Protein AF-A0A1A8LZ98-F1 (afdb_monomer)

Nearest PDB structures (foldseek):
  4ofc-assembly1_A  TM=9.814E-01  e=2.013E-08  Homo sapiens
  4ign-assembly2_B  TM=9.774E-01  e=6.257E-08  Homo sapiens
  4epk-assembly1_B  TM=9.756E-01  e=6.628E-06  Pseudomonas fluorescens
  4ifk-assembly1_B  TM=9.798E-01  e=9.083E-06  Pseudomonas fluorescens
  4ig2-assembly1_A  TM=9.770E-01  e=1.030E-05  Pseudomonas fluorescens

Secondary structure (DSSP, 8-state):
-BSGGGTTHHHHHHHHHHHHHH-HHHHSSS--S-GGGGTTSS-EE---SSHHHHHHHHHHH-GGGEE--

Sequence (69 aa):
CFVHGGGSFPFTVGRIEHGHKVRPDLCAVDNRTSPRNYLGSFYTDSLVHDRISLKLLVDVIGKDKVMLG

InterPro domains:
  IPR032465 2-amino-3-carboxymuconate-6-semialdehyde decarboxylase [PTHR21240] (1-69)
  IPR032466 Metal-dependent hydrolase [SSF51556] (1-69)

Organism: NCBI:txid704102

pLDDT: mean 97.21, std 1.83, range [87.94, 98.62]

Solvent-accessible surface area (backbone atoms only — not comparable to full-atom values): 3950 Å² total; per-residue (Å²): 114,35,67,46,40,44,62,65,44,58,79,41,48,67,61,53,37,49,45,35,72,78,35,39,88,75,58,26,70,93,46,81,68,58,66,69,76,51,55,65,77,58,38,24,25,56,48,52,95,41,73,68,54,45,50,48,36,35,75,54,45,31,66,96,26,52,38,92,93

Foldseek 3Di:
DAEQLVPCCLVCLVVLQVCCVPPVVPNVPPHNDRSLVCLAVAAYEQNPPDPVSSVSSCVRSNPVRYHHD

Radius of gyration: 12.92 Å; Cα contacts (8 Å, |Δi|>4): 87; chains: 1; bounding box: 30×22×34 Å

Structure (mmCIF, N/CA/C/O backbone):
data_AF-A0A1A8LZ98-F1
#
_entry.id   AF-A0A1A8LZ98-F1
#
loop_
_atom_site.group_PDB
_atom_site.id
_atom_site.type_symbol
_atom_site.label_atom_id
_atom_site.label_alt_id
_atom_site.label_comp_id
_atom_site.label_asym_id
_atom_site.label_entity_id
_atom_site.label_seq_id
_atom_site.pdbx_PDB_ins_code
_atom_site.Cartn_x
_atom_site.Cartn_y
_atom_site.Cartn_z
_atom_site.occupancy
_atom_site.B_iso_or_equiv
_atom_site.auth_seq_id
_atom_site.auth_comp_id
_atom_site.auth_asym_id
_atom_site.auth_atom_id
_atom_site.pdbx_PDB_model_num
ATOM 1 N N . CYS A 1 1 ? -8.658 9.991 4.916 1.00 91.19 1 CYS A N 1
ATOM 2 C CA . CYS A 1 1 ? -8.658 9.589 3.497 1.00 91.19 1 CYS A CA 1
ATOM 3 C C . CYS A 1 1 ? -7.333 10.045 2.902 1.00 91.19 1 CYS A C 1
ATOM 5 O O . CYS A 1 1 ? -6.932 11.162 3.216 1.00 91.19 1 CYS A O 1
ATOM 7 N N . PHE A 1 2 ? -6.643 9.195 2.144 1.00 97.88 2 PHE A N 1
ATOM 8 C CA . PHE A 1 2 ? -5.397 9.546 1.458 1.00 97.88 2 PHE A CA 1
ATOM 9 C C . PHE A 1 2 ? -5.658 9.835 -0.019 1.00 97.88 2 PHE A C 1
ATOM 11 O O . PHE A 1 2 ? -6.449 9.144 -0.659 1.00 97.88 2 PHE A O 1
ATOM 18 N N . VAL A 1 3 ? -4.973 10.849 -0.539 1.00 97.50 3 VAL A N 1
ATOM 19 C CA . VAL A 1 3 ? -5.129 11.303 -1.923 1.00 97.50 3 VAL A CA 1
ATOM 20 C C . VAL A 1 3 ? -4.361 10.425 -2.914 1.00 97.50 3 VAL A C 1
ATOM 22 O O . VAL A 1 3 ? -3.395 9.754 -2.533 1.00 97.50 3 VAL A O 1
ATOM 25 N N . HIS A 1 4 ? -4.761 10.471 -4.182 1.00 98.00 4 HIS A N 1
ATOM 26 C CA . HIS A 1 4 ? -4.110 9.809 -5.317 1.00 98.00 4 HIS A CA 1
ATOM 27 C C . HIS A 1 4 ? -3.931 8.295 -5.114 1.00 98.00 4 HIS A C 1
ATOM 29 O O . HIS A 1 4 ? -2.822 7.764 -5.232 1.00 98.00 4 HIS A O 1
ATOM 35 N N . GLY A 1 5 ? -4.992 7.598 -4.697 1.00 97.56 5 GLY A N 1
ATOM 36 C CA . GLY A 1 5 ? -4.958 6.153 -4.430 1.00 97.56 5 GLY A CA 1
ATOM 37 C C . GLY A 1 5 ? -4.017 5.725 -3.294 1.00 97.56 5 GLY A C 1
ATOM 38 O O . GLY A 1 5 ? -3.629 4.561 -3.217 1.00 97.56 5 GLY A O 1
ATOM 39 N N . GLY A 1 6 ? -3.599 6.648 -2.421 1.00 97.38 6 GLY A N 1
ATOM 40 C CA . GLY A 1 6 ? -2.559 6.369 -1.423 1.00 97.38 6 GLY A CA 1
ATOM 41 C C . GLY A 1 6 ? -1.146 6.295 -2.021 1.00 97.38 6 GLY A C 1
ATOM 42 O O . GLY A 1 6 ? -0.254 5.675 -1.435 1.00 97.38 6 GLY A O 1
ATOM 43 N N . GLY A 1 7 ? -0.933 6.909 -3.189 1.00 98.06 7 GLY A N 1
ATOM 44 C CA . GLY A 1 7 ? 0.348 6.951 -3.886 1.00 98.06 7 GLY A CA 1
ATOM 45 C C . GLY A 1 7 ? 0.829 5.558 -4.292 1.00 98.06 7 GLY A C 1
ATOM 46 O O . GLY A 1 7 ? 0.110 4.781 -4.911 1.00 98.06 7 GLY A O 1
ATOM 47 N N . SER A 1 8 ? 2.065 5.218 -3.929 1.00 97.88 8 SER A N 1
ATOM 48 C CA . SER A 1 8 ? 2.661 3.907 -4.220 1.00 97.88 8 SER A CA 1
ATOM 49 C C . SER A 1 8 ? 2.379 2.849 -3.145 1.00 97.88 8 SER A C 1
ATOM 51 O O . SER A 1 8 ? 2.883 1.724 -3.245 1.00 97.88 8 SER A O 1
ATOM 53 N N . PHE A 1 9 ? 1.596 3.167 -2.106 1.00 97.94 9 PHE A N 1
ATOM 54 C CA . PHE A 1 9 ? 1.350 2.248 -0.993 1.00 97.94 9 PHE A CA 1
ATOM 55 C C . PHE A 1 9 ? 0.715 0.912 -1.424 1.00 97.94 9 PHE A C 1
ATOM 57 O O . PHE A 1 9 ? 1.258 -0.127 -1.035 1.00 97.94 9 PHE A O 1
ATOM 64 N N . PRO A 1 10 ? -0.338 0.873 -2.275 1.00 97.19 10 PRO A N 1
ATOM 65 C CA . PRO A 1 10 ? -0.930 -0.394 -2.714 1.00 97.19 10 PRO A CA 1
ATOM 66 C C . PRO A 1 10 ? 0.080 -1.330 -3.388 1.00 97.19 10 PRO A C 1
ATOM 68 O O . PRO A 1 10 ? 0.050 -2.541 -3.187 1.00 97.19 10 PRO A O 1
ATOM 71 N N . PHE A 1 11 ? 1.023 -0.763 -4.142 1.00 98.00 11 PHE A N 1
ATOM 72 C CA . PHE A 1 11 ? 2.092 -1.514 -4.796 1.00 98.00 11 PHE A CA 1
ATOM 73 C C . PHE A 1 11 ? 3.173 -1.988 -3.810 1.00 98.00 11 PHE A C 1
ATOM 75 O O . PHE A 1 11 ? 3.728 -3.076 -3.954 1.00 98.00 11 PHE A O 1
ATOM 82 N N . THR A 1 12 ? 3.484 -1.186 -2.791 1.00 98.31 12 THR A N 1
ATOM 83 C CA . THR A 1 12 ? 4.627 -1.426 -1.894 1.00 98.31 12 THR A CA 1
ATOM 84 C C . THR A 1 12 ? 4.279 -2.176 -0.608 1.00 98.31 12 THR A C 1
ATOM 86 O O . THR A 1 12 ? 5.194 -2.678 0.049 1.00 98.31 12 THR A O 1
ATOM 89 N N . VAL A 1 13 ? 2.996 -2.335 -0.253 1.00 97.88 13 VAL A N 1
ATOM 90 C CA . VAL A 1 13 ? 2.575 -2.940 1.028 1.00 97.88 13 VAL A CA 1
ATOM 91 C C . VAL A 1 13 ? 3.166 -4.332 1.270 1.00 97.88 13 VAL A C 1
ATOM 93 O O . VAL A 1 13 ? 3.576 -4.635 2.388 1.00 97.88 13 VAL A O 1
ATOM 96 N N . GLY A 1 14 ? 3.299 -5.164 0.231 1.00 97.81 14 GLY A N 1
ATOM 97 C CA . GLY A 1 14 ? 3.915 -6.490 0.357 1.00 97.81 14 GLY A CA 1
ATOM 98 C C . GLY A 1 14 ? 5.401 -6.427 0.729 1.00 97.81 14 GLY A C 1
ATOM 99 O O . GLY A 1 14 ? 5.876 -7.222 1.537 1.00 97.81 14 GLY A O 1
ATOM 100 N N . ARG A 1 15 ? 6.134 -5.438 0.202 1.00 98.25 15 ARG A N 1
ATOM 101 C CA . ARG A 1 15 ? 7.540 -5.198 0.560 1.00 98.25 15 ARG A CA 1
ATOM 102 C C . ARG A 1 15 ? 7.665 -4.688 1.996 1.00 98.25 15 ARG A C 1
ATOM 104 O O . ARG A 1 15 ? 8.566 -5.121 2.711 1.00 98.25 15 ARG A O 1
ATOM 111 N N . ILE A 1 16 ? 6.766 -3.798 2.412 1.00 98.12 16 ILE A N 1
ATOM 112 C CA . ILE A 1 16 ? 6.728 -3.261 3.780 1.00 98.12 16 ILE A CA 1
ATOM 113 C C . ILE A 1 16 ? 6.428 -4.389 4.780 1.00 98.12 16 ILE A C 1
ATOM 115 O O . ILE A 1 16 ? 7.136 -4.538 5.774 1.00 98.12 16 ILE A O 1
ATOM 119 N N . GLU A 1 17 ? 5.440 -5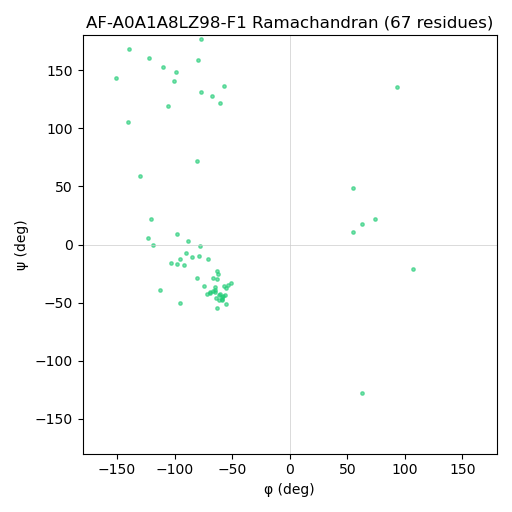.238 4.486 1.00 98.12 17 GLU A N 1
ATOM 120 C CA . GLU A 1 17 ? 5.115 -6.420 5.291 1.00 98.12 17 GLU A CA 1
ATOM 121 C C . GLU A 1 17 ? 6.290 -7.402 5.380 1.00 98.12 17 GLU A C 1
ATOM 123 O O . GLU A 1 17 ? 6.574 -7.928 6.455 1.00 98.12 17 GLU A O 1
ATOM 128 N N . HIS A 1 18 ? 6.988 -7.653 4.270 1.00 98.38 18 HIS A N 1
ATOM 129 C CA . HIS A 1 18 ? 8.162 -8.519 4.284 1.00 98.38 18 HIS A CA 1
ATOM 130 C C . HIS A 1 18 ? 9.230 -7.987 5.248 1.00 98.38 18 HIS A C 1
ATOM 132 O O . HIS A 1 18 ? 9.696 -8.740 6.100 1.00 98.38 18 HIS A O 1
ATOM 138 N N . GLY A 1 19 ? 9.552 -6.689 5.177 1.00 98.19 19 GLY A N 1
ATOM 139 C CA . GLY A 1 19 ? 10.481 -6.040 6.108 1.00 98.19 19 GLY A CA 1
ATOM 140 C C . GLY A 1 19 ? 10.040 -6.165 7.568 1.00 98.19 19 GLY A C 1
ATOM 141 O O . GLY A 1 19 ? 10.844 -6.549 8.413 1.00 98.19 19 GLY A O 1
ATOM 142 N N . HIS A 1 20 ? 8.751 -5.944 7.848 1.00 98.38 20 HIS A N 1
ATOM 143 C CA . HIS A 1 20 ? 8.164 -6.142 9.180 1.00 98.38 20 HIS A CA 1
ATOM 144 C C . HIS A 1 20 ? 8.374 -7.566 9.716 1.00 98.38 20 HIS A C 1
ATOM 146 O O . HIS A 1 20 ? 8.783 -7.735 10.863 1.00 98.38 20 HIS A O 1
ATOM 152 N N . LYS A 1 21 ? 8.185 -8.584 8.867 1.00 97.94 21 LYS A N 1
ATOM 153 C CA . LYS A 1 21 ? 8.357 -10.002 9.223 1.00 97.94 21 LYS A CA 1
ATOM 154 C C . LYS A 1 21 ? 9.815 -10.4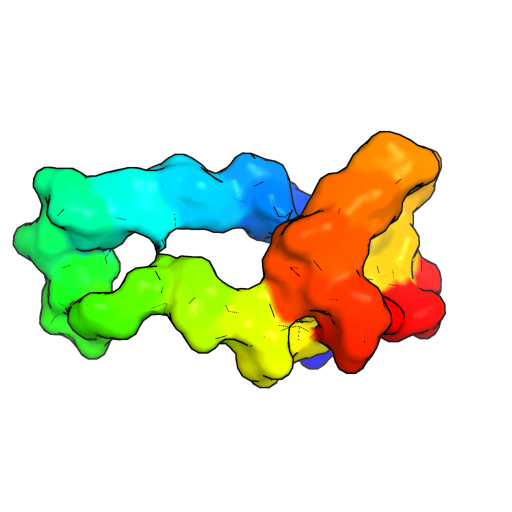15 9.411 1.00 97.94 21 LYS A C 1
ATOM 156 O O . LYS A 1 21 ? 10.107 -11.184 10.322 1.00 97.94 21 LYS A O 1
ATOM 161 N N . VAL A 1 22 ? 10.715 -9.963 8.535 1.00 98.38 22 VAL A N 1
ATOM 162 C CA . VAL A 1 22 ? 12.112 -10.439 8.524 1.00 98.38 22 VAL A CA 1
ATOM 163 C C . VAL A 1 22 ? 13.058 -9.591 9.370 1.00 98.38 22 VAL A C 1
ATOM 165 O O . VAL A 1 22 ? 14.143 -10.056 9.703 1.00 98.38 22 VAL A O 1
ATOM 168 N N . ARG A 1 23 ? 12.663 -8.361 9.719 1.00 97.62 23 ARG A N 1
ATOM 169 C CA . ARG A 1 23 ? 13.419 -7.438 10.577 1.00 97.62 23 ARG A CA 1
ATOM 170 C C . ARG A 1 23 ? 12.541 -6.871 11.695 1.00 97.62 23 ARG A C 1
ATOM 172 O O . ARG A 1 23 ? 12.373 -5.654 11.782 1.00 97.62 23 ARG A O 1
ATOM 179 N N . PRO A 1 24 ? 11.962 -7.720 12.564 1.00 97.12 24 PRO A N 1
ATOM 180 C CA . PRO A 1 24 ? 11.130 -7.243 13.666 1.00 97.12 24 PRO A CA 1
ATOM 181 C C . PRO A 1 24 ? 11.912 -6.358 14.649 1.00 97.12 24 PRO A C 1
ATOM 183 O O . PRO A 1 24 ? 11.326 -5.477 15.272 1.00 97.12 24 PRO A O 1
ATOM 186 N N . ASP A 1 25 ? 13.233 -6.539 14.724 1.00 97.38 25 ASP A N 1
ATOM 187 C CA . ASP A 1 25 ? 14.173 -5.722 15.495 1.00 97.38 25 ASP A CA 1
ATOM 188 C C . ASP A 1 25 ? 14.257 -4.259 15.031 1.00 97.38 25 ASP A C 1
ATOM 190 O O . ASP A 1 25 ? 14.634 -3.399 15.819 1.00 97.38 25 ASP A O 1
ATOM 194 N N . LEU A 1 26 ? 13.897 -3.970 13.774 1.00 96.69 26 LEU A N 1
ATOM 195 C CA . LEU A 1 26 ? 13.865 -2.608 13.225 1.00 96.69 26 LEU A CA 1
ATOM 196 C C . LEU A 1 26 ? 12.449 -2.126 12.912 1.00 96.69 26 LEU A C 1
ATOM 198 O O . LEU A 1 26 ? 12.132 -0.956 13.092 1.00 96.69 26 LEU A O 1
ATOM 202 N N . CYS A 1 27 ? 11.605 -3.010 12.386 1.00 96.75 27 CYS A N 1
ATOM 203 C CA . CYS A 1 27 ? 10.330 -2.645 11.777 1.00 96.75 27 CYS A CA 1
ATOM 204 C C . CYS A 1 27 ? 9.118 -2.934 12.672 1.00 96.75 27 CYS A C 1
ATOM 206 O O . CYS A 1 27 ? 8.042 -2.409 12.397 1.00 96.75 27 CYS A O 1
ATOM 208 N N . ALA A 1 28 ? 9.271 -3.752 13.720 1.00 96.88 28 ALA A N 1
ATOM 209 C CA . ALA A 1 28 ? 8.189 -4.146 14.626 1.00 96.88 28 ALA A CA 1
ATOM 210 C C . ALA A 1 28 ? 8.456 -3.749 16.092 1.00 96.88 28 ALA A C 1
ATOM 212 O O . ALA A 1 28 ? 7.880 -4.345 17.005 1.00 96.88 28 ALA A O 1
ATOM 213 N N . VAL A 1 29 ? 9.323 -2.751 16.309 1.00 97.56 29 VAL A N 1
ATOM 214 C CA . VAL A 1 29 ? 9.742 -2.274 17.640 1.00 97.56 29 VAL A CA 1
ATOM 215 C C . VAL A 1 29 ? 8.549 -1.708 18.411 1.00 97.56 29 VAL A C 1
ATOM 217 O O . VAL A 1 29 ? 8.222 -2.203 19.488 1.00 97.56 29 VAL A O 1
ATOM 220 N N . ASP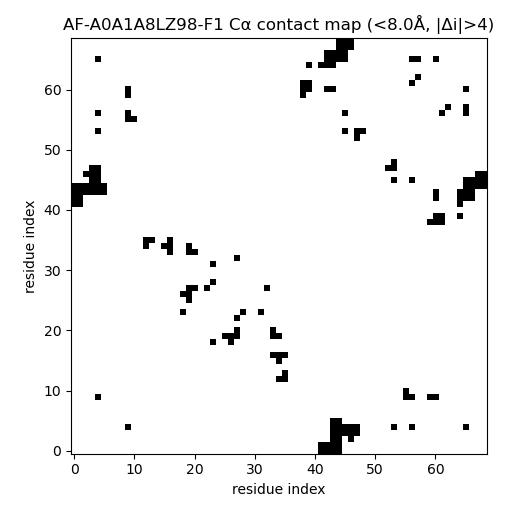 A 1 30 ? 7.849 -0.745 17.809 1.00 97.38 30 ASP A N 1
ATOM 221 C CA . ASP A 1 30 ? 6.712 -0.057 18.437 1.00 97.38 30 ASP A CA 1
ATOM 222 C C . ASP A 1 30 ? 5.356 -0.633 18.016 1.00 97.38 30 ASP A C 1
ATOM 224 O O . ASP A 1 30 ? 4.334 -0.395 18.659 1.00 97.38 30 ASP A O 1
ATOM 228 N N . ASN A 1 31 ? 5.323 -1.401 16.923 1.00 96.69 31 ASN A N 1
ATOM 229 C CA . ASN A 1 31 ? 4.094 -1.973 16.393 1.00 96.69 31 ASN A CA 1
ATOM 230 C C . ASN A 1 31 ? 4.300 -3.405 15.898 1.00 96.69 31 ASN A C 1
ATOM 232 O O . ASN A 1 31 ? 4.833 -3.658 14.817 1.00 96.69 31 ASN A O 1
ATOM 236 N N . ARG A 1 32 ? 3.798 -4.358 16.684 1.00 96.19 32 ARG A N 1
ATOM 237 C CA . ARG A 1 32 ? 3.843 -5.788 16.352 1.00 96.19 32 ARG A CA 1
ATOM 238 C C . ARG A 1 32 ? 2.782 -6.208 15.334 1.00 96.19 32 ARG A C 1
ATOM 240 O O . ARG A 1 32 ? 2.827 -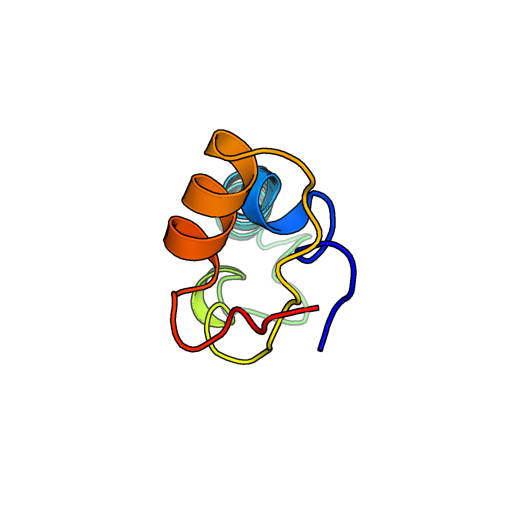7.329 14.836 1.00 96.19 32 ARG A O 1
ATOM 247 N N . THR A 1 33 ? 1.829 -5.336 15.020 1.00 97.25 33 THR A N 1
ATOM 248 C CA . THR A 1 33 ? 0.755 -5.627 14.071 1.00 97.25 33 THR A CA 1
ATOM 249 C C . THR A 1 33 ? 1.286 -5.538 12.645 1.00 97.25 33 THR A C 1
ATOM 251 O O . THR A 1 33 ? 1.915 -4.548 12.278 1.00 97.25 33 THR A O 1
ATOM 254 N N . SER A 1 34 ? 1.009 -6.554 11.821 1.00 96.69 34 SER A N 1
ATOM 255 C CA . SER A 1 34 ? 1.387 -6.530 10.404 1.00 96.69 34 SER A CA 1
ATOM 256 C C . SER A 1 34 ? 0.791 -5.300 9.704 1.00 96.69 34 SER A C 1
ATOM 258 O O . SER A 1 34 ? -0.406 -5.043 9.869 1.00 96.69 34 SER A O 1
ATOM 260 N N . PRO A 1 35 ? 1.556 -4.589 8.853 1.00 96.06 35 PRO A N 1
ATOM 261 C CA . PRO A 1 35 ? 1.043 -3.496 8.029 1.00 96.06 35 PRO A CA 1
ATOM 262 C 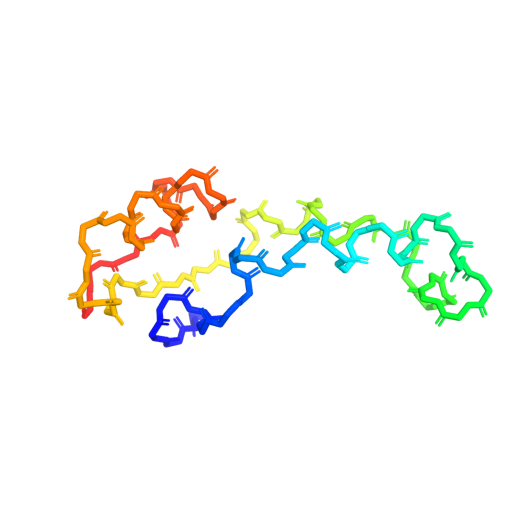C . PRO A 1 35 ? -0.212 -3.872 7.226 1.00 96.06 35 PRO A C 1
ATOM 264 O O . PRO A 1 35 ? -1.103 -3.043 7.053 1.00 96.06 35 PRO A O 1
ATOM 267 N N . ARG A 1 36 ? -0.330 -5.137 6.791 1.00 95.31 36 ARG A N 1
ATOM 268 C CA . ARG A 1 36 ? -1.520 -5.634 6.079 1.00 95.31 36 ARG A CA 1
ATOM 269 C C . ARG A 1 36 ? -2.795 -5.601 6.914 1.00 95.31 36 ARG A C 1
ATOM 271 O O . ARG A 1 36 ? -3.864 -5.436 6.343 1.00 95.31 36 ARG A O 1
ATOM 278 N N . ASN A 1 37 ? -2.706 -5.745 8.233 1.00 96.19 37 ASN A N 1
ATOM 279 C CA . ASN A 1 37 ? -3.893 -5.788 9.090 1.00 96.19 37 ASN A CA 1
ATOM 280 C C . ASN A 1 37 ? -4.580 -4.418 9.203 1.00 96.19 37 ASN A C 1
ATOM 282 O O . ASN A 1 37 ? -5.704 -4.344 9.684 1.00 96.19 37 ASN A O 1
ATOM 286 N N . TYR A 1 38 ? -3.914 -3.346 8.764 1.00 95.69 38 TYR A N 1
ATOM 287 C CA . TYR A 1 38 ? -4.491 -2.004 8.689 1.00 95.69 38 TYR A CA 1
ATOM 288 C C . TYR A 1 38 ? -5.170 -1.714 7.345 1.00 95.69 38 TYR A C 1
ATOM 290 O O . TYR A 1 38 ? -5.824 -0.676 7.203 1.00 95.69 38 TYR A O 1
ATOM 298 N N . LEU A 1 39 ? -5.045 -2.608 6.354 1.00 93.94 39 LEU A N 1
ATOM 299 C CA . LEU A 1 39 ? -5.867 -2.537 5.148 1.00 93.94 39 LEU A CA 1
ATOM 300 C C . LEU A 1 39 ? -7.332 -2.665 5.587 1.00 93.94 39 LEU A C 1
ATOM 302 O O . LEU A 1 39 ? -7.695 -3.611 6.28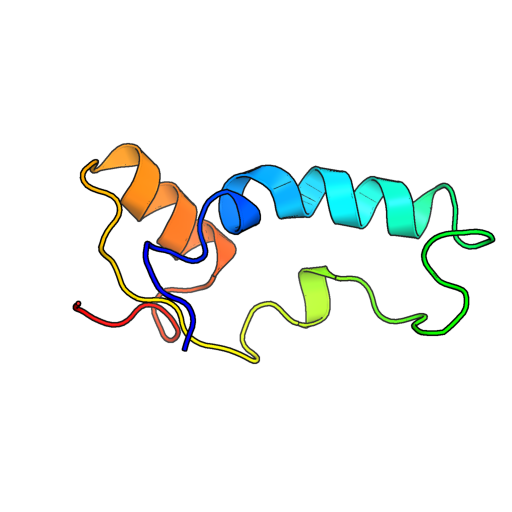1 1.00 93.94 39 LEU A O 1
ATOM 306 N N . GLY A 1 40 ? -8.157 -1.670 5.258 1.00 87.94 40 GLY A N 1
ATOM 307 C CA . GLY A 1 40 ? -9.527 -1.567 5.773 1.00 87.94 40 GLY A CA 1
ATOM 308 C C . GLY A 1 40 ? -9.754 -0.470 6.819 1.00 87.94 40 GLY A C 1
ATOM 309 O O . GLY A 1 40 ? -10.890 -0.019 6.996 1.00 87.94 40 GLY A O 1
ATOM 310 N N . SER A 1 41 ? -8.703 -0.001 7.496 1.00 94.62 41 SER A N 1
ATOM 311 C CA . SER A 1 41 ? -8.817 1.007 8.566 1.00 94.62 41 SER A CA 1
ATOM 312 C C . SER A 1 41 ? -8.834 2.451 8.059 1.00 94.62 41 SER A C 1
ATOM 314 O O . SER A 1 41 ? -9.133 3.369 8.819 1.00 94.62 41 SER A O 1
ATOM 316 N N . PHE A 1 42 ? -8.530 2.673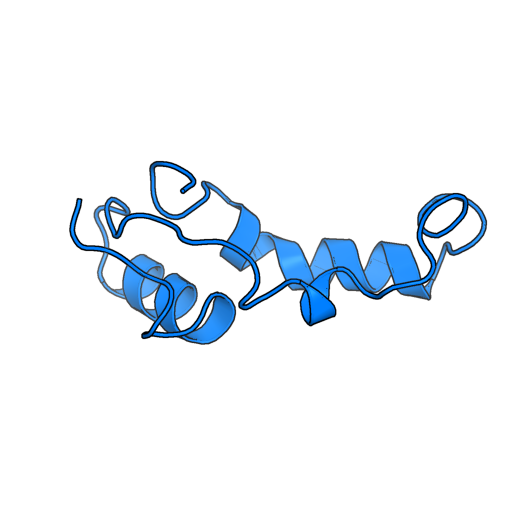 6.782 1.00 96.81 42 PHE A N 1
ATOM 317 C CA . PHE A 1 42 ? -8.513 3.990 6.151 1.00 96.81 42 PHE A CA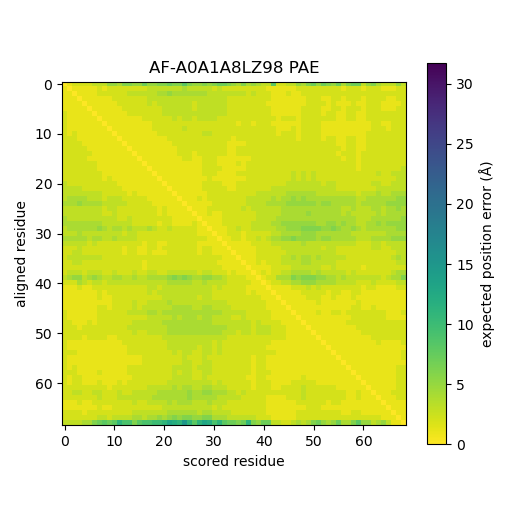 1
ATOM 318 C C . PHE A 1 42 ? -9.111 3.932 4.742 1.00 96.81 42 PHE A C 1
ATOM 320 O O . PHE A 1 42 ? -9.328 2.856 4.195 1.00 96.81 42 PHE A O 1
ATOM 327 N N . TYR A 1 43 ? -9.375 5.109 4.178 1.00 98.19 43 TYR A N 1
ATOM 328 C CA . TYR A 1 43 ? -9.882 5.290 2.817 1.00 98.19 43 TYR A CA 1
ATOM 329 C C . TYR A 1 43 ? -8.811 5.902 1.913 1.00 98.19 43 TYR A C 1
ATOM 331 O O . TYR A 1 43 ? -7.977 6.678 2.402 1.00 98.19 43 TYR A O 1
ATOM 339 N N . THR A 1 44 ? -8.891 5.625 0.613 1.00 98.25 44 THR A N 1
ATOM 340 C CA . THR A 1 44 ? -8.195 6.363 -0.455 1.00 98.25 44 THR A CA 1
ATOM 341 C C . THR A 1 44 ? -9.205 6.907 -1.465 1.00 98.25 44 THR A C 1
ATOM 343 O O . THR A 1 44 ? -10.317 6.384 -1.557 1.00 98.25 44 THR A O 1
ATOM 346 N N . ASP A 1 45 ? -8.828 7.913 -2.253 1.00 98.25 45 ASP A N 1
ATOM 347 C CA . ASP A 1 45 ? -9.557 8.230 -3.490 1.00 98.25 45 ASP A CA 1
ATOM 348 C C . ASP A 1 45 ? -9.208 7.245 -4.630 1.00 98.25 45 ASP A C 1
ATOM 350 O O . ASP A 1 45 ? -8.372 6.350 -4.463 1.00 98.25 45 ASP A O 1
ATOM 354 N N . SER A 1 46 ? -9.870 7.399 -5.779 1.00 98.25 46 SER A N 1
ATOM 355 C CA . SER A 1 46 ? -9.669 6.612 -7.001 1.00 98.25 46 SER A CA 1
ATOM 356 C C . SER A 1 46 ? -8.761 7.290 -8.037 1.00 98.25 46 SER A C 1
ATOM 358 O O . SER A 1 46 ? -8.683 6.814 -9.174 1.00 98.25 46 SER A O 1
ATOM 360 N N . LEU A 1 47 ? -8.098 8.401 -7.694 1.00 98.19 47 LEU A N 1
ATOM 361 C CA . LEU A 1 47 ? -7.405 9.277 -8.644 1.00 98.19 47 LEU A CA 1
ATOM 362 C C . LEU A 1 47 ? -6.020 8.721 -9.022 1.00 98.19 47 LEU A C 1
ATOM 364 O O . LEU A 1 47 ? -4.979 9.218 -8.598 1.00 98.19 47 LEU A O 1
ATOM 368 N N . VAL A 1 48 ? -6.018 7.644 -9.814 1.00 98.19 48 VAL A N 1
ATOM 369 C CA . VAL A 1 48 ? -4.804 6.900 -10.214 1.00 98.19 48 VAL A CA 1
ATOM 370 C C . VAL A 1 48 ? -4.545 6.883 -11.726 1.00 98.19 48 VAL A C 1
ATOM 372 O O . VAL A 1 48 ? -3.562 6.301 -12.168 1.00 98.19 48 VAL A O 1
ATOM 375 N N . HIS A 1 49 ? -5.414 7.519 -12.521 1.00 98.00 49 HIS A N 1
ATOM 376 C CA . HIS A 1 49 ? -5.277 7.748 -13.973 1.00 98.00 49 HIS A CA 1
ATOM 377 C C . HIS A 1 49 ? -5.046 6.519 -14.877 1.00 98.00 49 HIS A C 1
ATOM 379 O O . HIS A 1 49 ? -4.780 6.678 -16.066 1.00 98.00 49 HIS A O 1
ATOM 385 N N . ASP A 1 50 ? -5.198 5.298 -14.365 1.00 98.44 50 ASP A N 1
ATOM 386 C CA . ASP A 1 50 ? -5.015 4.067 -15.132 1.00 98.44 50 ASP A CA 1
ATOM 387 C C . ASP A 1 50 ? -5.899 2.927 -14.598 1.00 98.44 50 ASP A C 1
ATOM 389 O O . ASP A 1 50 ? -6.104 2.769 -13.390 1.00 98.44 50 ASP A O 1
ATOM 393 N N . ARG A 1 51 ? -6.417 2.096 -15.512 1.00 98.38 51 ARG A N 1
ATOM 394 C CA . ARG A 1 51 ? -7.307 0.974 -15.179 1.00 98.38 51 ARG A CA 1
ATOM 395 C C . ARG A 1 51 ? -6.578 -0.111 -14.386 1.00 98.38 51 ARG A C 1
ATOM 397 O O . ARG A 1 51 ? -7.180 -0.692 -13.483 1.00 98.38 51 ARG A O 1
ATOM 404 N N . ILE A 1 52 ? -5.327 -0.425 -14.730 1.00 98.56 52 ILE A N 1
ATOM 405 C CA . ILE A 1 52 ? -4.567 -1.490 -14.052 1.00 98.56 52 ILE A CA 1
ATOM 406 C C . ILE A 1 52 ? -4.239 -1.048 -12.624 1.00 98.56 52 ILE A C 1
ATOM 408 O O . ILE A 1 52 ? -4.422 -1.812 -11.676 1.00 98.56 52 ILE A O 1
ATOM 412 N N . SER A 1 53 ? -3.855 0.213 -12.469 1.00 98.50 53 SER A N 1
ATOM 413 C CA . SER A 1 53 ? -3.588 0.858 -11.186 1.00 98.50 53 SER A CA 1
ATOM 414 C C . SER A 1 53 ? -4.836 0.891 -10.305 1.00 98.50 53 SER A C 1
ATOM 416 O O . SER A 1 53 ? -4.763 0.524 -9.134 1.00 98.50 53 SER A O 1
ATOM 418 N N . LEU A 1 54 ? -6.005 1.223 -10.868 1.00 98.50 54 LEU A N 1
ATOM 419 C CA . LEU A 1 54 ? -7.272 1.179 -10.132 1.00 98.50 54 LEU A CA 1
ATOM 420 C C . LEU A 1 54 ? -7.641 -0.248 -9.711 1.00 98.50 54 LEU A C 1
ATOM 422 O O . LEU A 1 54 ? -8.106 -0.458 -8.591 1.00 98.50 54 LEU A O 1
ATOM 426 N N . LYS A 1 55 ? -7.404 -1.243 -10.575 1.00 98.62 55 LYS A N 1
ATOM 427 C CA . LYS A 1 55 ? -7.619 -2.650 -10.221 1.00 98.62 55 LYS A CA 1
ATOM 428 C C . LYS A 1 55 ? -6.729 -3.069 -9.049 1.00 98.62 55 LYS A C 1
ATOM 430 O O . LYS A 1 55 ? -7.241 -3.638 -8.090 1.00 98.62 55 LYS A O 1
ATOM 435 N N . LEU A 1 56 ? -5.435 -2.752 -9.100 1.00 98.50 56 LEU A N 1
ATOM 436 C CA . LEU A 1 56 ? -4.509 -3.027 -8.000 1.00 98.50 56 LEU A CA 1
ATOM 437 C C . LEU A 1 56 ? -4.958 -2.331 -6.710 1.00 98.50 56 LEU A C 1
ATOM 439 O O . LEU A 1 56 ? -4.969 -2.953 -5.651 1.00 98.50 56 LEU A O 1
ATOM 443 N N . LEU A 1 57 ? -5.346 -1.056 -6.803 1.00 98.19 57 LEU A N 1
ATOM 444 C CA . LEU A 1 57 ? -5.835 -0.280 -5.670 1.00 98.19 57 LEU A CA 1
ATOM 445 C C . LEU A 1 57 ? -7.019 -0.978 -4.994 1.00 98.19 57 LEU A C 1
ATOM 447 O O . LEU A 1 57 ? -6.986 -1.198 -3.787 1.00 98.19 57 LEU A O 1
ATOM 451 N N . VAL A 1 58 ? -8.036 -1.365 -5.767 1.00 97.94 58 VAL A N 1
ATOM 452 C CA . VAL A 1 58 ? -9.232 -2.045 -5.251 1.00 97.94 58 VAL A CA 1
ATOM 453 C C . VAL A 1 58 ? -8.900 -3.424 -4.679 1.00 97.94 58 VAL A C 1
ATOM 455 O O . VAL A 1 58 ? -9.418 -3.766 -3.616 1.00 97.94 58 VAL A O 1
ATOM 458 N N . ASP A 1 59 ? -8.027 -4.193 -5.335 1.00 97.81 59 ASP A N 1
ATOM 459 C CA . ASP A 1 59 ? -7.618 -5.527 -4.877 1.00 97.81 59 ASP A CA 1
ATOM 460 C C . ASP A 1 59 ? -6.818 -5.466 -3.555 1.00 97.81 59 ASP A C 1
ATOM 462 O O . ASP A 1 59 ? -6.868 -6.408 -2.763 1.00 97.81 59 ASP A O 1
ATOM 466 N N . VAL A 1 60 ? -6.093 -4.369 -3.294 1.00 97.50 60 VAL A N 1
ATOM 467 C CA . VAL A 1 60 ? -5.250 -4.201 -2.094 1.00 97.50 60 VAL A CA 1
ATOM 468 C C . VAL A 1 60 ? -5.960 -3.457 -0.960 1.00 97.50 60 VAL A C 1
ATOM 470 O O . VAL A 1 60 ? -5.930 -3.915 0.180 1.00 97.50 60 VAL A O 1
ATOM 473 N N . ILE A 1 61 ? -6.570 -2.303 -1.239 1.00 97.19 61 ILE A N 1
ATOM 474 C CA . ILE A 1 61 ? -7.233 -1.451 -0.234 1.00 97.19 61 ILE A CA 1
ATOM 475 C C . ILE A 1 61 ? -8.641 -1.966 0.096 1.00 97.19 61 ILE A C 1
ATOM 477 O O . ILE A 1 61 ? -9.112 -1.802 1.222 1.00 97.19 61 ILE A O 1
ATOM 481 N N . GLY A 1 62 ? -9.287 -2.634 -0.861 1.00 96.75 62 GLY A N 1
ATOM 482 C CA . GLY A 1 62 ? -10.656 -3.124 -0.757 1.00 96.75 62 GLY A CA 1
ATOM 483 C C . GLY A 1 62 ? -11.666 -2.130 -1.327 1.00 96.75 62 GLY A C 1
ATOM 484 O O . GLY A 1 62 ? -11.618 -0.932 -1.051 1.00 96.75 62 GLY A O 1
ATOM 485 N N . LYS A 1 63 ? -12.628 -2.641 -2.104 1.00 96.44 63 LYS 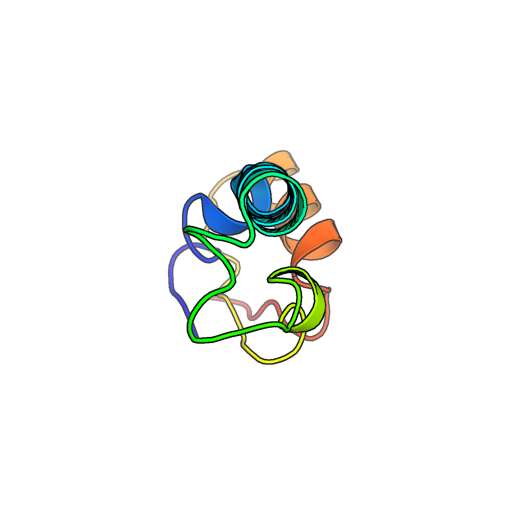A N 1
ATOM 486 C CA . LYS A 1 63 ? -13.647 -1.829 -2.797 1.00 96.44 63 LYS A CA 1
ATOM 487 C C . LYS A 1 63 ? -14.422 -0.879 -1.871 1.00 96.44 63 LYS A C 1
ATOM 489 O O . LYS A 1 63 ? -14.723 0.235 -2.270 1.00 96.44 63 LYS A O 1
ATOM 494 N N . ASP A 1 64 ? -14.684 -1.289 -0.628 1.00 97.62 64 ASP A N 1
ATOM 495 C CA . ASP A 1 64 ? -15.464 -0.508 0.346 1.00 97.62 64 ASP A CA 1
ATOM 496 C C . ASP A 1 64 ? -14.647 0.637 0.976 1.00 97.62 64 ASP A C 1
ATOM 498 O O . ASP A 1 64 ? -15.140 1.379 1.827 1.00 97.62 64 ASP A O 1
ATOM 502 N N . LYS A 1 65 ? -13.372 0.760 0.588 1.00 98.06 65 LYS A N 1
ATOM 503 C CA . LYS A 1 65 ? -12.406 1.737 1.100 1.00 98.06 65 LYS A CA 1
ATOM 504 C C . LYS A 1 65 ? -11.796 2.618 0.011 1.00 98.06 65 LYS A C 1
ATOM 506 O O . LYS A 1 65 ? -10.947 3.452 0.318 1.00 98.06 65 LYS A O 1
ATOM 511 N N . VAL A 1 66 ? -12.269 2.486 -1.228 1.00 98.19 66 VAL A N 1
ATOM 512 C CA . VAL A 1 66 ? -11.905 3.357 -2.351 1.00 98.19 66 VAL A CA 1
ATOM 513 C C . VAL A 1 66 ? -13.080 4.284 -2.651 1.00 98.19 66 VAL A C 1
ATOM 515 O O . VAL A 1 66 ? -14.177 3.828 -2.967 1.00 98.19 66 VAL A O 1
ATOM 518 N N . MET A 1 67 ? -12.858 5.589 -2.526 1.00 98.12 67 MET A N 1
ATOM 519 C CA . MET A 1 67 ? -13.850 6.632 -2.791 1.00 98.12 67 MET A CA 1
ATOM 520 C C . MET A 1 67 ? -13.646 7.214 -4.191 1.00 98.12 67 MET A C 1
ATOM 522 O O . MET A 1 67 ? -12.513 7.317 -4.652 1.00 98.12 67 MET A O 1
ATOM 526 N N . LEU A 1 68 ? -14.725 7.644 -4.849 1.00 97.19 68 LEU A N 1
ATOM 527 C CA . LEU A 1 68 ? -14.606 8.465 -6.054 1.00 97.19 68 LEU A CA 1
ATOM 528 C C . LEU A 1 68 ? -14.022 9.832 -5.671 1.00 97.19 68 LEU A C 1
ATOM 530 O O . LEU A 1 68 ? -14.552 10.491 -4.772 1.00 97.19 68 LEU A O 1
ATOM 534 N N . GLY A 1 69 ? -12.958 10.240 -6.355 1.00 90.69 69 GLY A N 1
ATOM 535 C CA . GLY A 1 69 ? -12.267 11.517 -6.183 1.00 90.69 69 GLY A CA 1
ATOM 536 C C . GLY A 1 69 ? -11.392 11.832 -7.381 1.00 90.69 69 GLY A C 1
ATOM 537 O O . GLY A 1 69 ? -11.097 10.880 -8.146 1.00 90.69 69 GLY A O 1
#

Mean predicted aligned error: 2.17 Å